Protein AF-A0A940VJP6-F1 (afdb_monomer_lite)

Radius of gyration: 19.2 Å; chains: 1; bounding box: 29×47×44 Å

pLDDT: mean 75.1, std 15.18, range [51.0, 96.12]

Secondary structure (DSSP, 8-state):
--HHHHHTPPP-THHHHHHHHHHHHHHHHSS-SS-GGGS-----S--TTS---GGGSS----

Foldseek 3Di:
DDPCVVVVHDDDCVVVVVVVVQVVCCVVPVDGPDDPVPDPPPPPPDPPPPDDDCVVVPPPDD

Sequence (62 aa):
MAPEQLRGDTVDARTDIHAAGMVIYEMATGQRPFPEDTAPRQRLISAPGCGQPVSQHNGDLD

Structure (mmCIF, N/CA/C/O backbone):
data_AF-A0A940VJP6-F1
#
_entry.id   AF-A0A940VJP6-F1
#
loop_
_atom_site.group_PDB
_atom_site.id
_atom_site.type_symbol
_atom_site.label_atom_id
_atom_site.label_alt_id
_atom_site.label_comp_id
_atom_site.label_asym_id
_atom_site.label_entity_id
_atom_site.label_seq_id
_atom_site.pdbx_PDB_ins_code
_atom_site.Cartn_x
_atom_site.Cartn_y
_atom_site.Cartn_z
_atom_site.occupancy
_atom_site.B_iso_or_equiv
_atom_site.auth_seq_id
_atom_site.auth_comp_id
_atom_site.auth_asym_id
_atom_site.auth_atom_id
_atom_site.pdbx_PDB_model_num
ATOM 1 N N . MET A 1 1 ? 3.620 4.370 -0.203 1.00 79.12 1 MET A N 1
ATOM 2 C CA . MET A 1 1 ? 4.042 4.126 -1.599 1.00 79.12 1 MET A CA 1
ATOM 3 C C . MET A 1 1 ? 4.025 2.626 -1.822 1.00 79.12 1 MET A C 1
ATOM 5 O O . MET A 1 1 ? 4.348 1.922 -0.870 1.00 79.12 1 MET A O 1
ATOM 9 N N . ALA A 1 2 ? 3.607 2.140 -2.990 1.00 81.00 2 ALA A N 1
ATOM 10 C CA . ALA A 1 2 ? 3.615 0.702 -3.242 1.00 81.00 2 ALA A CA 1
ATOM 11 C C . ALA A 1 2 ? 5.068 0.181 -3.340 1.00 81.00 2 ALA A C 1
ATOM 13 O O . ALA A 1 2 ? 5.963 0.927 -3.752 1.00 81.00 2 ALA A O 1
ATOM 14 N N . PRO A 1 3 ? 5.352 -1.064 -2.929 1.00 79.94 3 PRO A N 1
ATOM 15 C CA . PRO A 1 3 ? 6.715 -1.595 -2.870 1.00 79.94 3 PRO A CA 1
ATOM 16 C C . PRO A 1 3 ? 7.414 -1.669 -4.238 1.00 79.94 3 PRO A C 1
ATOM 18 O O . PRO A 1 3 ? 8.633 -1.541 -4.315 1.00 79.94 3 PRO A O 1
ATOM 21 N N . GLU A 1 4 ? 6.674 -1.868 -5.323 1.00 78.88 4 GLU A N 1
ATOM 22 C CA . GLU A 1 4 ? 7.157 -1.788 -6.707 1.00 78.88 4 GLU A CA 1
ATOM 23 C C . GLU A 1 4 ? 7.606 -0.365 -7.081 1.00 78.88 4 GLU A C 1
ATOM 25 O O . GLU A 1 4 ? 8.674 -0.187 -7.663 1.00 78.88 4 GLU A O 1
ATOM 30 N N . GLN A 1 5 ? 6.877 0.664 -6.637 1.00 81.94 5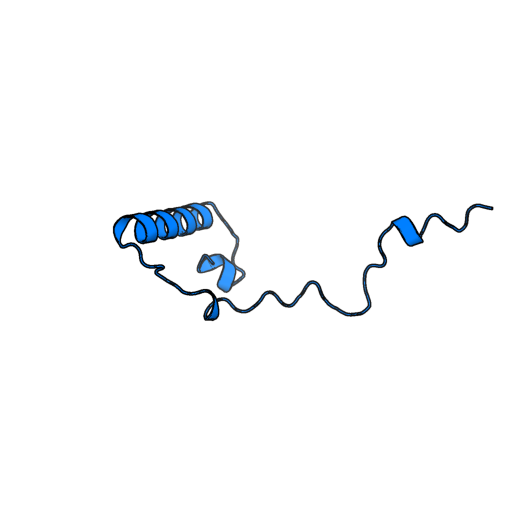 GLN A N 1
ATOM 31 C CA . GLN A 1 5 ? 7.247 2.065 -6.863 1.00 81.94 5 GLN A CA 1
ATOM 32 C C . GLN A 1 5 ? 8.537 2.439 -6.117 1.00 81.94 5 GLN A C 1
ATOM 34 O O . GLN A 1 5 ? 9.365 3.171 -6.651 1.00 81.94 5 GLN A O 1
ATOM 39 N N . LEU A 1 6 ? 8.730 1.922 -4.896 1.00 81.19 6 LEU A N 1
ATOM 40 C CA . LEU A 1 6 ? 9.951 2.151 -4.108 1.00 81.19 6 LEU A CA 1
ATOM 41 C C . LEU A 1 6 ? 11.189 1.494 -4.727 1.00 81.19 6 LEU A C 1
ATOM 43 O O . LEU A 1 6 ? 12.303 1.975 -4.530 1.00 81.19 6 LEU A O 1
ATOM 47 N N . ARG A 1 7 ? 10.995 0.401 -5.466 1.00 83.19 7 ARG A N 1
ATOM 48 C CA . ARG A 1 7 ? 12.065 -0.312 -6.172 1.00 83.19 7 ARG A CA 1
ATOM 49 C C . ARG A 1 7 ? 12.368 0.261 -7.556 1.00 83.19 7 ARG A C 1
ATOM 51 O O . ARG A 1 7 ? 13.395 -0.087 -8.126 1.00 83.19 7 ARG A O 1
ATOM 58 N N . GLY A 1 8 ? 11.524 1.160 -8.068 1.00 81.75 8 GLY A N 1
ATOM 59 C CA . GLY A 1 8 ? 11.624 1.652 -9.443 1.00 81.75 8 GLY A CA 1
ATOM 60 C C . GLY A 1 8 ? 11.190 0.616 -10.483 1.00 81.75 8 GLY A C 1
ATOM 61 O O . GLY A 1 8 ? 11.543 0.748 -11.654 1.00 81.75 8 GLY A O 1
ATOM 62 N N . ASP A 1 9 ? 10.439 -0.404 -10.060 1.00 85.19 9 ASP A N 1
ATOM 63 C CA . ASP A 1 9 ? 9.860 -1.404 -10.951 1.00 85.19 9 ASP A CA 1
ATOM 64 C C . ASP A 1 9 ? 8.694 -0.798 -11.750 1.00 85.19 9 ASP A C 1
ATOM 66 O O . ASP A 1 9 ? 8.191 0.291 -11.451 1.00 85.19 9 ASP A O 1
ATOM 70 N N . THR A 1 10 ? 8.232 -1.514 -12.781 1.00 87.62 10 THR A N 1
ATOM 71 C CA . THR A 1 10 ? 7.045 -1.105 -13.536 1.00 87.62 10 THR A CA 1
ATOM 72 C C . THR A 1 10 ? 5.842 -1.001 -12.604 1.00 87.62 10 THR A C 1
ATOM 74 O O . THR A 1 10 ? 5.427 -1.980 -11.987 1.00 87.62 10 THR A O 1
ATOM 77 N N . VAL A 1 11 ? 5.280 0.201 -12.525 1.00 87.31 11 VAL A N 1
ATOM 78 C CA . VAL A 1 11 ? 4.043 0.470 -11.795 1.00 87.31 11 VAL A CA 1
ATOM 79 C C . VAL A 1 11 ? 2.891 -0.139 -12.585 1.00 87.31 11 VAL A C 1
ATOM 81 O O . VAL A 1 11 ? 2.662 0.231 -13.736 1.00 87.31 11 VAL A O 1
ATOM 84 N N . ASP A 1 12 ? 2.186 -1.083 -11.974 1.00 87.94 12 ASP A N 1
ATOM 85 C CA . ASP A 1 12 ? 1.019 -1.745 -12.549 1.00 87.94 12 ASP A CA 1
ATOM 86 C C . ASP A 1 12 ? -0.193 -1.628 -11.602 1.00 87.94 12 ASP A C 1
ATOM 88 O O . ASP A 1 12 ? -0.134 -0.971 -10.560 1.00 87.94 12 ASP A O 1
ATOM 92 N N . ALA A 1 13 ? -1.315 -2.262 -11.955 1.00 90.94 13 ALA A N 1
ATOM 93 C CA . ALA A 1 13 ? -2.560 -2.199 -11.181 1.00 90.94 13 ALA A CA 1
ATOM 94 C C . ALA A 1 13 ? -2.433 -2.680 -9.715 1.00 90.94 13 ALA A C 1
ATOM 96 O O . ALA A 1 13 ? -3.327 -2.443 -8.902 1.00 90.94 13 ALA A O 1
ATOM 97 N N . ARG A 1 14 ? -1.336 -3.350 -9.334 1.00 89.94 14 ARG A N 1
ATOM 98 C CA . ARG A 1 14 ? -1.075 -3.756 -7.943 1.00 89.94 14 ARG A CA 1
ATOM 99 C C . ARG A 1 14 ? -0.809 -2.556 -7.040 1.00 89.94 14 ARG A C 1
ATOM 101 O O . ARG A 1 14 ? -1.105 -2.627 -5.847 1.00 89.94 14 ARG A O 1
ATOM 108 N N . THR A 1 15 ? -0.365 -1.438 -7.612 1.00 87.06 15 THR A N 1
ATOM 109 C CA . THR A 1 15 ? -0.176 -0.186 -6.879 1.00 87.06 15 THR A CA 1
ATOM 110 C C . THR A 1 15 ? -1.508 0.359 -6.366 1.00 87.06 15 THR A C 1
ATOM 112 O O . THR A 1 15 ? -1.589 0.788 -5.212 1.00 87.06 15 THR A O 1
ATOM 115 N N . ASP A 1 16 ? -2.574 0.259 -7.163 1.00 89.00 16 ASP A N 1
ATOM 116 C CA . ASP A 1 16 ? -3.918 0.666 -6.742 1.00 89.00 16 ASP A CA 1
ATOM 117 C C . ASP A 1 16 ? -4.473 -0.263 -5.656 1.00 89.00 16 ASP A C 1
ATOM 119 O O . ASP A 1 16 ? -5.078 0.202 -4.692 1.00 89.00 16 ASP A O 1
ATOM 123 N N . ILE A 1 17 ? -4.206 -1.573 -5.749 1.00 91.50 17 ILE A N 1
ATOM 124 C CA . ILE A 1 17 ? -4.577 -2.550 -4.710 1.00 91.50 17 ILE A CA 1
ATOM 125 C C . ILE A 1 17 ? -3.866 -2.229 -3.391 1.00 91.50 17 ILE A C 1
ATOM 127 O O . ILE A 1 17 ? -4.488 -2.250 -2.326 1.00 91.50 17 ILE A O 1
ATOM 131 N N . HIS A 1 18 ? -2.579 -1.884 -3.451 1.00 89.44 18 HIS A N 1
ATOM 132 C CA . HIS A 1 18 ? -1.822 -1.453 -2.282 1.00 89.44 18 HIS A CA 1
ATOM 133 C C . HIS A 1 18 ? -2.424 -0.175 -1.670 1.00 89.44 18 HIS A C 1
ATOM 135 O O . HIS A 1 18 ? -2.611 -0.100 -0.455 1.00 89.44 18 HIS A O 1
ATOM 141 N N . ALA A 1 19 ? -2.764 0.826 -2.488 1.00 88.50 19 ALA A N 1
ATOM 142 C CA . ALA A 1 19 ? -3.387 2.066 -2.022 1.00 88.50 19 ALA A CA 1
ATOM 143 C C . ALA A 1 19 ? -4.783 1.836 -1.415 1.00 88.50 19 ALA A C 1
ATOM 145 O O . ALA A 1 19 ? -5.087 2.370 -0.349 1.00 88.50 19 ALA A O 1
ATOM 146 N N . ALA A 1 20 ? -5.611 0.995 -2.034 1.00 93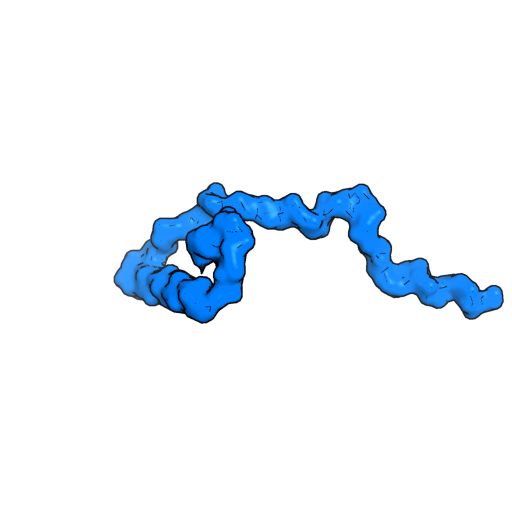.56 20 ALA A N 1
ATOM 147 C CA . ALA A 1 20 ? -6.918 0.630 -1.498 1.00 93.56 20 ALA A CA 1
ATOM 148 C C . ALA A 1 20 ? -6.794 -0.093 -0.145 1.00 93.56 20 ALA A C 1
ATOM 150 O O . ALA A 1 20 ? -7.512 0.237 0.798 1.00 93.56 20 ALA A O 1
ATOM 151 N N . GLY A 1 21 ? -5.841 -1.024 -0.013 1.00 93.44 21 GLY A N 1
ATOM 152 C CA . GLY A 1 21 ? -5.569 -1.728 1.244 1.00 93.44 21 GLY A CA 1
ATOM 153 C C . GLY A 1 21 ? -5.168 -0.790 2.386 1.00 93.44 21 GLY A C 1
ATOM 154 O O . GLY A 1 21 ? -5.642 -0.955 3.509 1.00 93.44 21 GLY A O 1
ATOM 155 N N . MET A 1 22 ? -4.364 0.237 2.094 1.00 91.81 22 MET A N 1
ATOM 156 C CA . MET A 1 22 ? -3.999 1.286 3.057 1.00 91.81 22 MET A CA 1
ATOM 157 C C . MET A 1 22 ? -5.226 2.022 3.604 1.00 91.81 22 MET A C 1
ATOM 159 O O . MET A 1 22 ? -5.356 2.181 4.816 1.00 91.81 22 MET A O 1
ATOM 163 N N . VAL A 1 23 ? -6.128 2.449 2.715 1.00 92.12 23 VAL A N 1
ATOM 164 C CA . VAL A 1 23 ? -7.342 3.191 3.089 1.00 92.12 23 VAL A CA 1
ATOM 165 C C . VAL A 1 23 ? -8.292 2.303 3.891 1.00 92.12 23 VAL A C 1
ATOM 167 O O . VAL A 1 23 ? -8.814 2.728 4.917 1.00 92.12 23 VAL A O 1
ATOM 170 N N . ILE A 1 24 ? -8.479 1.047 3.475 1.00 95.56 24 ILE A N 1
ATOM 171 C CA . ILE A 1 24 ? -9.304 0.078 4.211 1.00 95.56 24 ILE A 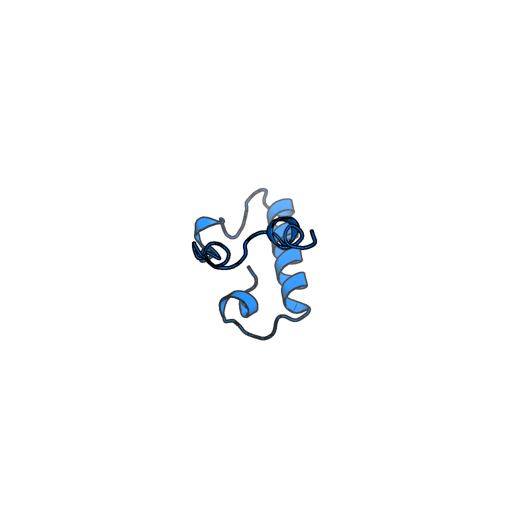CA 1
ATOM 172 C C . ILE A 1 24 ? -8.737 -0.166 5.613 1.00 95.56 24 ILE A C 1
ATOM 174 O O . ILE A 1 24 ? -9.497 -0.166 6.579 1.00 95.56 24 ILE A O 1
ATOM 178 N N . TYR A 1 25 ? -7.419 -0.338 5.742 1.00 93.81 25 TYR A N 1
ATOM 179 C CA . TYR A 1 25 ? -6.771 -0.517 7.040 1.00 93.81 25 TYR A CA 1
ATOM 180 C C . TYR A 1 25 ? -6.998 0.690 7.955 1.00 93.81 25 TYR A C 1
ATOM 182 O O . TYR A 1 25 ? -7.340 0.524 9.126 1.00 93.81 25 TYR A O 1
ATOM 190 N N . GLU A 1 26 ? -6.830 1.905 7.432 1.00 93.88 26 GLU A N 1
ATOM 191 C CA . GLU A 1 26 ? -7.019 3.134 8.203 1.00 93.88 26 GLU A CA 1
ATOM 192 C C . GLU A 1 26 ? -8.474 3.300 8.650 1.00 93.88 26 GLU A C 1
ATOM 194 O O . GLU A 1 26 ? -8.725 3.595 9.815 1.00 93.88 26 GLU A O 1
ATOM 199 N N . MET A 1 27 ? -9.440 3.014 7.774 1.00 95.75 27 MET A N 1
ATOM 200 C CA . MET A 1 27 ? -10.859 3.033 8.140 1.00 95.75 27 MET A CA 1
ATOM 201 C C . MET A 1 27 ? -11.212 1.966 9.184 1.00 95.75 27 MET A C 1
ATOM 203 O O . MET A 1 27 ? -12.038 2.215 10.057 1.00 95.75 27 MET A O 1
ATOM 207 N N . ALA A 1 28 ? -10.599 0.782 9.109 1.00 96.12 28 ALA A N 1
ATOM 208 C CA . ALA A 1 28 ? -10.889 -0.326 10.017 1.00 96.12 28 ALA A CA 1
ATOM 209 C C . ALA A 1 28 ? -10.249 -0.158 11.404 1.00 96.12 28 ALA A C 1
ATOM 211 O O . ALA A 1 28 ? -10.817 -0.594 12.402 1.00 96.12 28 ALA A O 1
ATOM 212 N N . THR A 1 29 ? -9.059 0.441 11.471 1.00 95.06 29 THR A N 1
ATOM 213 C CA . THR A 1 29 ? -8.262 0.530 12.708 1.00 95.06 29 THR A CA 1
ATOM 214 C C . THR A 1 29 ? -8.218 1.935 13.304 1.00 95.06 29 THR A C 1
ATOM 216 O O . THR A 1 29 ? -7.813 2.098 14.453 1.00 95.06 29 THR A O 1
ATOM 219 N N . GLY A 1 30 ? -8.594 2.959 12.534 1.00 93.69 30 GLY A N 1
ATOM 220 C CA . GLY A 1 30 ? -8.397 4.366 12.884 1.00 93.69 30 GLY A CA 1
ATOM 221 C C . GLY A 1 30 ? -6.924 4.777 12.960 1.00 93.69 30 GLY A C 1
ATOM 222 O O . GLY A 1 30 ? -6.615 5.829 13.517 1.00 93.69 30 GLY A O 1
ATOM 223 N N . GLN A 1 31 ? -6.000 3.939 12.481 1.00 88.00 31 GLN A N 1
ATOM 224 C CA . GLN A 1 31 ? -4.557 4.145 12.558 1.00 88.00 31 GLN A CA 1
ATOM 225 C C . GLN A 1 31 ? -3.936 3.963 11.178 1.00 88.00 31 GLN A C 1
ATOM 227 O O . GLN A 1 31 ? -4.301 3.066 10.419 1.00 88.00 31 GLN A O 1
ATOM 232 N N . ARG A 1 32 ? -2.950 4.796 10.852 1.00 86.50 32 ARG A N 1
ATOM 233 C CA . ARG A 1 32 ? -2.262 4.705 9.567 1.00 86.50 32 ARG A CA 1
ATOM 234 C C . ARG A 1 32 ? -1.180 3.619 9.619 1.00 86.50 32 ARG A C 1
ATOM 236 O O . ARG A 1 32 ? -0.336 3.675 10.511 1.00 86.50 32 ARG A O 1
ATOM 243 N N . PRO A 1 33 ? -1.151 2.660 8.677 1.00 80.75 33 PRO A N 1
ATOM 244 C CA . PRO A 1 33 ? -0.256 1.504 8.778 1.00 80.75 33 PRO A CA 1
ATOM 245 C C . PRO A 1 33 ? 1.216 1.842 8.496 1.00 80.75 33 PRO A C 1
ATOM 247 O O . PRO A 1 33 ? 2.093 1.198 9.061 1.00 80.75 33 PRO A O 1
ATOM 250 N N . PHE A 1 34 ? 1.503 2.870 7.681 1.00 79.50 34 PHE A N 1
ATOM 251 C CA . PHE A 1 34 ? 2.868 3.356 7.421 1.00 79.50 34 PHE A CA 1
ATOM 252 C C . PHE A 1 34 ? 2.904 4.897 7.419 1.00 79.50 34 PHE A C 1
ATOM 254 O O . PHE A 1 34 ? 2.394 5.511 6.475 1.00 79.50 34 PHE A O 1
ATOM 261 N N . PRO A 1 35 ? 3.452 5.543 8.465 1.00 68.69 35 PRO A N 1
ATOM 262 C CA . PRO A 1 35 ? 3.562 6.996 8.539 1.00 68.69 35 PRO A CA 1
ATOM 263 C C . PRO A 1 35 ? 4.600 7.545 7.550 1.00 68.69 35 PRO A C 1
ATOM 265 O O . PRO A 1 35 ? 5.602 6.909 7.225 1.00 68.69 35 PRO A O 1
ATOM 268 N N . GLU A 1 36 ? 4.338 8.759 7.076 1.00 61.66 36 GLU A N 1
ATOM 269 C CA . GLU A 1 36 ? 4.949 9.398 5.900 1.00 61.66 36 GLU A CA 1
ATOM 270 C C . GLU A 1 36 ? 6.473 9.587 5.985 1.00 61.66 36 GLU A C 1
ATOM 272 O O . GLU A 1 36 ? 7.127 9.728 4.954 1.00 61.66 36 GLU A O 1
ATOM 277 N N . ASP A 1 37 ? 7.049 9.500 7.187 1.00 58.28 37 ASP A N 1
ATOM 278 C CA . ASP A 1 37 ? 8.498 9.562 7.430 1.00 58.28 37 ASP A CA 1
ATOM 279 C C . ASP A 1 37 ? 9.283 8.379 6.838 1.00 58.28 37 ASP A C 1
ATOM 281 O O . ASP A 1 37 ? 10.506 8.444 6.720 1.00 58.28 37 ASP A O 1
ATOM 285 N N . THR A 1 38 ? 8.608 7.297 6.436 1.00 57.84 38 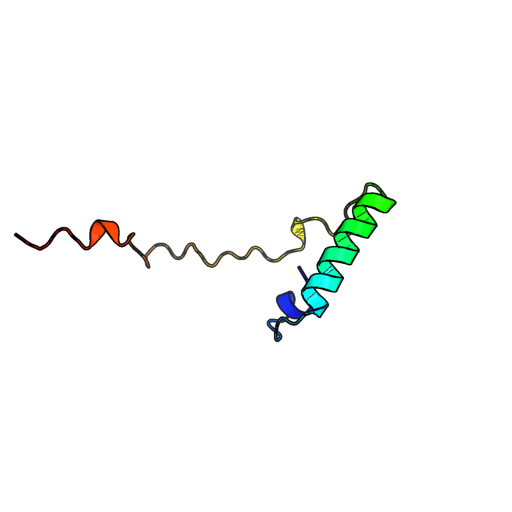THR A N 1
ATOM 286 C CA . THR A 1 38 ? 9.262 6.138 5.798 1.00 57.84 38 THR A CA 1
ATOM 287 C C . THR A 1 38 ? 9.288 6.192 4.272 1.00 57.84 38 THR A C 1
ATOM 289 O O . THR A 1 38 ? 9.958 5.368 3.650 1.00 57.84 38 THR A O 1
ATOM 292 N N . ALA A 1 39 ? 8.614 7.157 3.637 1.00 58.06 39 ALA A N 1
ATOM 293 C CA . ALA A 1 39 ? 8.741 7.351 2.197 1.00 58.06 39 ALA A CA 1
ATOM 294 C C . ALA A 1 39 ? 10.007 8.179 1.912 1.00 58.06 39 ALA A C 1
ATOM 296 O O . ALA A 1 39 ? 10.109 9.306 2.406 1.00 58.06 39 ALA A O 1
ATOM 297 N N . PRO A 1 40 ? 10.970 7.692 1.102 1.00 53.50 40 PRO A N 1
ATOM 298 C CA . PRO A 1 40 ? 12.068 8.532 0.653 1.00 53.50 40 PRO A CA 1
ATOM 299 C C . PRO A 1 40 ? 11.453 9.731 -0.067 1.00 53.50 40 PRO A C 1
ATOM 301 O O . PRO A 1 40 ? 10.820 9.573 -1.112 1.00 53.50 40 PRO A O 1
ATOM 304 N N . ARG A 1 41 ? 11.579 10.927 0.526 1.00 54.78 41 ARG A N 1
ATOM 305 C CA . ARG A 1 41 ? 11.146 12.190 -0.083 1.00 54.78 41 ARG A CA 1
ATOM 306 C C . ARG A 1 41 ? 11.598 12.189 -1.538 1.00 54.78 41 ARG A C 1
ATOM 308 O O . ARG A 1 41 ? 12.801 12.236 -1.792 1.00 54.78 41 ARG A O 1
ATOM 315 N N . GLN A 1 42 ? 10.644 12.220 -2.471 1.00 57.28 42 GLN A N 1
ATOM 316 C CA . GLN A 1 42 ? 10.855 12.632 -3.860 1.00 57.28 42 GLN A CA 1
ATOM 317 C C . GLN A 1 42 ? 11.315 14.100 -3.870 1.00 57.28 42 GLN A C 1
ATOM 319 O O . GLN A 1 42 ? 10.586 15.030 -4.200 1.00 57.28 42 GLN A O 1
ATOM 324 N N . ARG A 1 43 ? 12.563 14.325 -3.458 1.00 51.69 43 ARG A N 1
ATOM 325 C CA . ARG A 1 43 ? 13.335 15.531 -3.722 1.00 51.69 43 ARG A CA 1
ATOM 326 C C . ARG A 1 43 ? 13.950 15.365 -5.106 1.00 51.69 43 ARG A C 1
ATOM 328 O O . ARG A 1 43 ? 15.130 15.061 -5.218 1.00 51.69 43 ARG A O 1
ATOM 335 N N . LEU A 1 44 ? 13.151 15.543 -6.157 1.00 54.97 44 LEU A N 1
ATOM 336 C CA . LEU A 1 44 ? 13.724 15.718 -7.497 1.00 54.97 44 LEU A CA 1
ATOM 337 C C . LEU A 1 44 ? 13.058 16.794 -8.366 1.00 54.97 44 LEU A C 1
ATOM 339 O O . LEU A 1 44 ? 13.554 17.068 -9.446 1.00 54.97 44 LEU A O 1
ATOM 343 N N . ILE A 1 45 ? 12.039 17.519 -7.890 1.00 59.50 45 ILE A N 1
ATOM 344 C CA . ILE A 1 45 ? 11.465 18.658 -8.650 1.00 59.50 45 ILE A CA 1
ATOM 345 C C . ILE A 1 45 ? 11.983 20.017 -8.143 1.00 59.50 45 ILE A C 1
ATOM 347 O O . ILE A 1 45 ? 11.323 21.042 -8.222 1.00 59.50 45 ILE A O 1
ATOM 351 N N . SER A 1 46 ? 13.191 20.043 -7.586 1.00 55.38 46 SER A N 1
ATOM 352 C CA . SER A 1 46 ? 13.866 21.286 -7.200 1.00 55.38 46 SER A CA 1
ATOM 353 C C . SER A 1 46 ? 15.366 21.132 -7.436 1.00 55.38 46 SER A C 1
ATOM 355 O O . SER A 1 46 ? 16.174 21.231 -6.513 1.00 55.38 46 SER A O 1
ATOM 357 N N . ALA A 1 47 ? 15.746 20.865 -8.684 1.00 51.09 47 ALA A N 1
ATOM 358 C CA . ALA A 1 47 ? 17.044 21.328 -9.149 1.00 51.09 47 ALA A CA 1
ATOM 359 C C . ALA A 1 47 ? 16.937 22.860 -9.271 1.00 51.09 47 ALA A C 1
ATOM 361 O O . ALA A 1 47 ? 16.105 23.332 -10.052 1.00 51.09 47 ALA A O 1
ATOM 362 N N . PRO A 1 48 ? 17.697 23.660 -8.500 1.00 51.09 48 PRO A N 1
ATOM 363 C CA . PRO A 1 48 ? 17.738 25.095 -8.724 1.00 51.09 48 PRO A CA 1
ATOM 364 C C . PRO A 1 48 ? 18.466 25.315 -10.054 1.00 51.09 48 PRO A C 1
ATOM 366 O O . PRO A 1 48 ? 19.690 25.266 -10.100 1.00 51.09 48 PRO A O 1
ATOM 369 N N . GLY A 1 49 ? 17.721 25.472 -11.151 1.00 57.16 49 GLY A N 1
ATOM 370 C CA . GLY A 1 49 ? 18.318 25.871 -12.429 1.00 57.16 49 GLY A CA 1
ATOM 371 C C . GLY A 1 49 ? 17.724 25.306 -13.714 1.00 57.16 49 GLY A C 1
ATOM 372 O O . GLY A 1 49 ? 18.200 25.702 -14.769 1.00 57.16 49 GLY A O 1
ATOM 373 N N . CYS A 1 50 ? 16.710 24.434 -13.694 1.00 51.0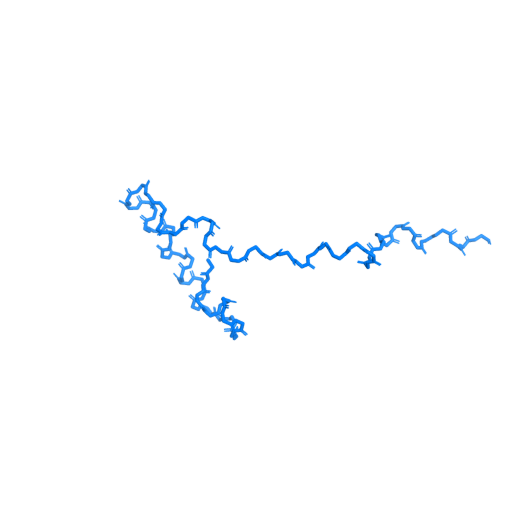0 50 CYS A N 1
ATOM 374 C CA . CYS A 1 50 ? 16.132 23.935 -14.948 1.00 51.00 50 CYS A CA 1
ATOM 375 C C . CYS A 1 50 ? 14.606 24.066 -14.959 1.00 51.00 50 CYS A C 1
ATOM 377 O O . CYS A 1 50 ? 13.910 23.328 -14.267 1.00 51.00 50 CYS A O 1
ATOM 379 N N . GLY A 1 51 ? 14.112 25.030 -15.740 1.00 63.41 51 GLY A N 1
ATOM 380 C CA . GLY A 1 51 ? 12.690 25.267 -15.986 1.00 63.41 51 GLY A CA 1
ATOM 381 C C . GLY A 1 51 ? 12.221 26.643 -15.524 1.00 63.41 51 GLY A C 1
ATOM 382 O O . GLY A 1 51 ? 11.447 26.744 -14.575 1.00 63.41 51 GLY A O 1
ATOM 383 N N . GLN A 1 52 ? 12.659 27.715 -16.194 1.00 63.84 52 GLN A N 1
ATOM 384 C CA . GLN A 1 52 ? 11.885 28.956 -16.130 1.00 63.84 52 GLN A CA 1
ATOM 385 C C . GLN A 1 52 ? 10.486 28.672 -16.709 1.00 63.84 52 GLN A C 1
ATOM 387 O O . GLN A 1 52 ? 10.383 27.964 -17.715 1.00 63.84 52 GLN A O 1
ATOM 392 N N . PRO A 1 53 ? 9.404 29.162 -16.077 1.00 67.94 53 PRO A N 1
ATOM 393 C CA . PRO A 1 53 ? 8.056 28.973 -16.594 1.00 67.94 53 PRO A CA 1
ATOM 394 C C . PRO A 1 53 ? 7.974 29.533 -18.015 1.00 67.94 53 PRO A C 1
ATOM 396 O O . PRO A 1 53 ? 8.5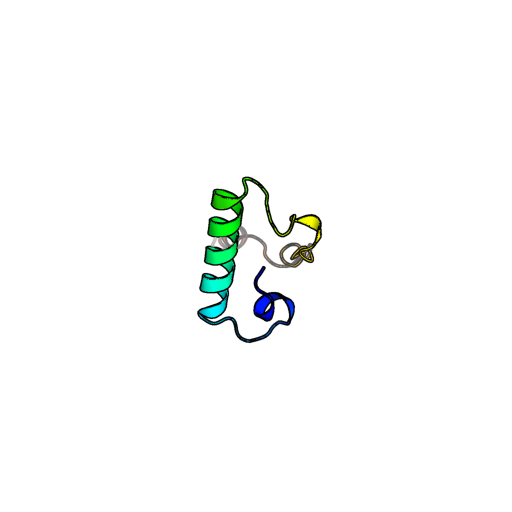05 30.610 -18.282 1.00 67.94 53 PRO A O 1
ATOM 399 N N . VAL A 1 54 ? 7.291 28.814 -18.913 1.00 64.50 54 VAL A N 1
ATOM 400 C CA . VAL A 1 54 ? 7.181 29.137 -20.353 1.00 64.50 54 VAL A CA 1
ATOM 401 C C . VAL A 1 54 ? 6.721 30.581 -20.615 1.00 64.50 54 VAL A C 1
ATOM 403 O O . VAL A 1 54 ? 7.021 31.150 -21.657 1.00 64.50 54 VAL A O 1
ATOM 406 N N . SER A 1 55 ? 6.057 31.210 -19.638 1.00 66.31 55 SER A N 1
ATOM 407 C CA . SER A 1 55 ? 5.665 32.621 -19.670 1.00 66.31 55 SER A CA 1
ATOM 408 C C . SER A 1 55 ? 6.842 33.599 -19.775 1.00 66.31 55 SER A C 1
ATOM 410 O O . SER A 1 55 ? 6.639 34.730 -20.195 1.00 66.31 55 SER A O 1
ATOM 412 N N . GLN A 1 56 ? 8.055 33.193 -19.386 1.00 62.56 56 GLN A N 1
ATOM 413 C CA . GLN A 1 56 ? 9.269 34.014 -19.479 1.00 62.56 56 GLN A CA 1
ATOM 414 C C . GLN A 1 56 ? 9.954 33.922 -20.853 1.00 62.56 56 GLN A C 1
ATOM 416 O O . GLN A 1 56 ? 10.929 34.627 -21.074 1.00 62.56 56 GLN A O 1
ATOM 421 N N . HIS A 1 57 ? 9.465 33.078 -21.772 1.00 60.91 57 HIS A N 1
ATOM 422 C CA . HIS A 1 57 ? 10.084 32.854 -23.086 1.00 60.91 57 HIS A CA 1
ATOM 423 C C . HIS A 1 57 ? 9.314 33.488 -24.262 1.00 60.91 57 HIS A C 1
ATOM 425 O O . HIS A 1 57 ? 9.718 33.349 -25.409 1.00 60.91 57 HIS A O 1
ATOM 431 N N . ASN A 1 58 ? 8.209 34.195 -23.996 1.00 65.88 58 ASN A N 1
ATOM 432 C CA . ASN A 1 58 ? 7.377 34.843 -25.023 1.00 65.88 58 ASN A CA 1
ATOM 433 C C . ASN A 1 58 ? 7.655 36.357 -25.181 1.00 65.88 58 ASN A C 1
ATOM 435 O O . ASN A 1 58 ? 6.833 37.061 -25.760 1.00 65.88 58 ASN A O 1
ATOM 439 N N . GLY A 1 59 ? 8.766 36.866 -24.637 1.00 63.16 59 GLY A N 1
ATOM 440 C CA . GLY A 1 59 ? 9.079 38.303 -24.588 1.00 63.16 59 GLY A CA 1
ATOM 441 C C . GLY A 1 59 ? 9.937 38.855 -25.732 1.00 63.16 59 GLY A C 1
ATOM 442 O O . GLY A 1 59 ? 10.141 40.060 -25.771 1.00 63.16 59 GLY A O 1
ATOM 443 N N . ASP A 1 60 ? 10.422 38.014 -26.650 1.00 65.31 60 ASP A N 1
ATOM 444 C CA . ASP A 1 60 ? 11.441 38.398 -27.646 1.00 65.31 60 ASP A CA 1
ATOM 445 C C . ASP A 1 60 ? 10.874 38.565 -29.073 1.00 65.31 60 ASP A C 1
ATOM 447 O O . ASP A 1 60 ? 11.570 38.346 -30.064 1.00 65.31 60 ASP A O 1
ATOM 451 N N . LEU A 1 61 ? 9.591 38.915 -29.190 1.00 65.12 61 LEU A N 1
ATOM 452 C CA . LEU A 1 61 ? 8.937 39.227 -30.465 1.00 65.12 61 LEU A CA 1
ATOM 453 C C . LEU A 1 61 ? 8.511 40.701 -30.490 1.00 65.12 61 LEU A C 1
ATOM 455 O O . LEU A 1 61 ? 7.319 40.986 -30.431 1.00 65.12 61 LEU A O 1
ATOM 459 N N . ASP A 1 62 ? 9.491 41.600 -30.580 1.00 54.53 62 ASP A N 1
ATOM 460 C CA . ASP A 1 62 ? 9.335 43.008 -30.983 1.00 54.53 62 ASP A CA 1
ATOM 461 C C . ASP A 1 62 ? 10.398 43.363 -32.038 1.00 54.53 62 ASP A C 1
ATOM 463 O O . ASP A 1 62 ? 11.585 43.007 -31.834 1.00 54.53 62 ASP A O 1
#